Protein AF-A0A820QG75-F1 (afdb_monomer_lite)

pLDDT: mean 92.4, std 7.88, range [63.03, 98.38]

Radius of gyration: 15.52 Å; chains: 1; bounding box: 39×32×39 Å

Secondary structure (DSSP, 8-state):
-EEE--S-HHHHHHHHTSTTPPPHHHIIIIIIHHHHTGGGG-SS--EEEE-SEEETHHHHHHHTSSEEEEE-SS--EEE--TGGGTPPPPHHHHH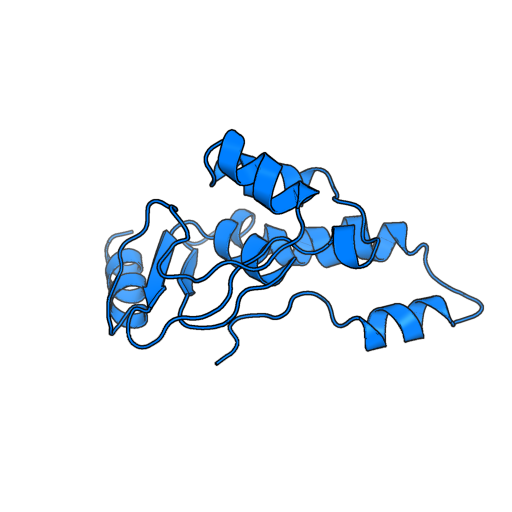HHHHHS-HHHHHHHHHH--EEETTT-----EEES-HHHHHHHHHTT-

InterPro domains:
  IPR001753 Enoyl-CoA hydratase/isomerase-like domain [PF00378] (2-120)
  IPR029045 ClpP/crotonase-like domain superfamily [SSF52096] (2-118)

Sequence (142 aa):
SIFSAGADLSDMYARCAKRDRPPIEKFVFDTLTRGVASPLLCTKPVACSLDGHAIAGGLILALACDYISMGTRKPFLVGITEVAVGVPFPVVPLEIIRHQLDPQLAQRLIFDANNISSTDFPIRCERSETPDDLARKWLKMM

Structure (mmCIF, N/CA/C/O backbone):
data_AF-A0A820QG75-F1
#
_entry.id   AF-A0A820QG75-F1
#
loop_
_atom_site.group_PDB
_atom_site.id
_atom_site.type_symbol
_atom_site.label_atom_id
_atom_site.label_alt_id
_atom_site.label_comp_id
_atom_site.label_asym_id
_atom_site.label_entity_id
_atom_site.label_seq_id
_atom_site.pdbx_PDB_ins_code
_atom_site.Cartn_x
_atom_site.Cartn_y
_atom_site.Cartn_z
_atom_site.occupancy
_atom_site.B_iso_or_equiv
_atom_site.auth_seq_id
_atom_site.auth_comp_id
_atom_site.auth_asym_id
_atom_site.auth_atom_id
_atom_site.pdbx_PDB_model_num
ATOM 1 N N . SER A 1 1 ? 8.271 9.108 8.350 1.00 88.31 1 SER A N 1
ATOM 2 C CA . SER A 1 1 ? 8.583 7.667 8.465 1.00 88.31 1 SER A CA 1
ATOM 3 C C . SER A 1 1 ? 8.178 7.029 7.159 1.00 88.31 1 SER A C 1
ATOM 5 O O . SER A 1 1 ? 7.234 7.507 6.543 1.00 88.31 1 SER A O 1
ATOM 7 N N . ILE A 1 2 ? 8.901 6.011 6.707 1.00 96.44 2 ILE A N 1
ATOM 8 C CA . ILE A 1 2 ? 8.628 5.309 5.449 1.00 96.44 2 ILE A CA 1
ATOM 9 C C . ILE A 1 2 ? 8.236 3.880 5.818 1.00 96.44 2 ILE A C 1
ATOM 11 O O . ILE A 1 2 ? 8.964 3.247 6.576 1.00 96.44 2 ILE A O 1
ATOM 15 N N . PHE A 1 3 ? 7.090 3.413 5.323 1.00 97.38 3 PHE A N 1
ATOM 16 C CA . PHE A 1 3 ? 6.708 2.002 5.388 1.00 97.38 3 PHE A CA 1
ATOM 17 C C . PHE A 1 3 ? 7.467 1.230 4.305 1.00 97.38 3 PHE A C 1
ATOM 19 O O . PHE A 1 3 ? 8.231 0.318 4.602 1.00 97.38 3 PHE A O 1
ATOM 26 N N . SER A 1 4 ? 7.316 1.656 3.048 1.00 97.44 4 SER A N 1
ATOM 27 C CA . SER A 1 4 ? 8.084 1.145 1.915 1.00 97.44 4 SER A CA 1
ATOM 28 C C . SER A 1 4 ? 8.031 2.128 0.746 1.00 97.44 4 SER A C 1
ATOM 30 O O . SER A 1 4 ? 6.958 2.587 0.358 1.00 97.44 4 SER A O 1
ATOM 32 N N . ALA A 1 5 ? 9.191 2.440 0.165 1.00 95.00 5 ALA A N 1
ATOM 33 C CA . ALA A 1 5 ? 9.297 3.277 -1.033 1.00 95.00 5 ALA A CA 1
ATOM 34 C C . ALA 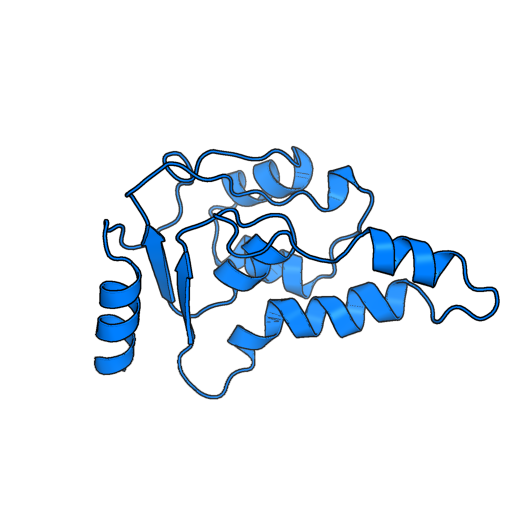A 1 5 ? 9.176 2.476 -2.347 1.00 95.00 5 ALA A C 1
ATOM 36 O O . ALA A 1 5 ? 9.329 3.044 -3.424 1.00 95.00 5 ALA A O 1
ATOM 37 N N . GLY A 1 6 ? 8.922 1.165 -2.261 1.00 93.06 6 GLY A N 1
ATOM 38 C CA . GLY A 1 6 ? 8.902 0.268 -3.413 1.00 93.06 6 GLY A CA 1
ATOM 39 C C . GLY A 1 6 ? 10.288 -0.274 -3.766 1.00 93.06 6 GLY A C 1
ATOM 40 O O . GLY A 1 6 ? 11.141 -0.454 -2.896 1.00 93.06 6 GLY A O 1
ATOM 41 N N . ALA A 1 7 ? 10.488 -0.603 -5.043 1.00 90.38 7 ALA A N 1
ATOM 42 C CA . ALA A 1 7 ? 11.751 -1.152 -5.528 1.00 90.38 7 ALA A CA 1
ATOM 43 C C . ALA A 1 7 ? 12.879 -0.106 -5.480 1.00 90.38 7 ALA A C 1
ATOM 45 O O . ALA A 1 7 ? 12.663 1.072 -5.760 1.00 90.38 7 ALA A O 1
ATOM 46 N N . ASP A 1 8 ? 14.099 -0.552 -5.177 1.00 90.62 8 ASP A N 1
ATOM 47 C CA . ASP A 1 8 ? 15.288 0.295 -5.253 1.00 90.62 8 ASP A CA 1
ATOM 48 C C . ASP A 1 8 ? 15.624 0.585 -6.722 1.00 90.62 8 ASP A C 1
ATOM 50 O O . ASP A 1 8 ? 16.173 -0.254 -7.439 1.00 90.62 8 ASP A O 1
ATOM 54 N N . LEU A 1 9 ? 15.286 1.794 -7.173 1.00 87.69 9 LEU A N 1
ATOM 55 C CA . LEU A 1 9 ? 15.539 2.219 -8.545 1.00 87.69 9 LEU A CA 1
ATOM 56 C C . LEU A 1 9 ? 17.035 2.264 -8.871 1.00 87.69 9 LEU A C 1
ATOM 58 O O . LEU A 1 9 ? 17.402 1.955 -10.001 1.00 87.69 9 LEU A O 1
ATOM 62 N N . SER A 1 10 ? 17.907 2.596 -7.914 1.00 88.06 10 SER A N 1
ATOM 63 C CA . SER A 1 10 ? 19.358 2.623 -8.146 1.00 88.06 10 SER A CA 1
ATOM 64 C C . SER A 1 10 ? 19.884 1.219 -8.427 1.00 88.06 10 SER A C 1
ATOM 66 O O . SER A 1 10 ? 20.642 1.022 -9.380 1.00 88.06 10 SER A O 1
ATOM 68 N N . ASP A 1 11 ? 19.429 0.229 -7.655 1.00 85.62 11 ASP A N 1
ATOM 69 C CA . ASP A 1 11 ? 19.727 -1.184 -7.909 1.00 85.62 11 ASP A CA 1
ATOM 70 C C . ASP A 1 11 ? 19.137 -1.643 -9.253 1.00 85.62 11 ASP A C 1
ATOM 72 O O . ASP A 1 11 ? 19.818 -2.307 -10.039 1.00 85.62 11 ASP A O 1
ATOM 76 N N . MET A 1 12 ? 17.910 -1.231 -9.589 1.00 82.44 12 MET A N 1
ATOM 77 C CA . MET A 1 12 ? 17.303 -1.533 -10.893 1.00 82.44 12 MET A CA 1
ATOM 78 C C . MET A 1 12 ? 18.116 -0.962 -12.062 1.00 82.44 12 MET A C 1
ATOM 80 O O . MET A 1 12 ? 18.409 -1.691 -13.015 1.00 82.44 12 MET A O 1
ATOM 84 N N . TYR A 1 13 ? 18.531 0.305 -11.990 1.00 82.44 13 TYR A N 1
ATOM 85 C CA . TYR A 1 13 ? 19.390 0.931 -12.996 1.00 82.44 13 TYR A CA 1
ATOM 86 C C . TYR A 1 13 ? 20.744 0.221 -13.094 1.00 82.44 13 TYR A C 1
ATOM 88 O O . TYR A 1 13 ? 21.184 -0.115 -14.197 1.00 82.44 13 TYR A O 1
ATOM 96 N N . ALA A 1 14 ? 21.377 -0.085 -11.959 1.00 84.62 14 ALA A N 1
ATOM 97 C CA . ALA A 1 14 ? 22.652 -0.796 -11.921 1.00 84.62 14 ALA A CA 1
ATOM 98 C C . ALA A 1 14 ? 22.555 -2.200 -12.542 1.00 84.62 14 ALA A C 1
ATOM 100 O O . ALA A 1 14 ? 23.478 -2.637 -13.232 1.00 84.62 14 ALA A O 1
ATOM 101 N N . ARG A 1 15 ? 21.434 -2.908 -12.350 1.00 78.38 15 ARG A N 1
ATOM 102 C CA . ARG A 1 15 ? 21.157 -4.196 -13.011 1.00 78.38 15 ARG A CA 1
ATOM 103 C C . ARG A 1 15 ? 20.972 -4.040 -14.517 1.00 78.38 15 ARG A C 1
ATOM 105 O O . ARG A 1 15 ? 21.490 -4.866 -15.265 1.00 78.38 15 ARG A O 1
ATOM 112 N N . CYS A 1 16 ? 20.282 -2.989 -14.960 1.00 74.19 16 CYS A N 1
ATOM 113 C CA . CYS A 1 16 ? 20.070 -2.709 -16.383 1.00 74.19 16 CYS A CA 1
ATOM 114 C C . CYS A 1 16 ? 21.357 -2.353 -17.128 1.00 74.19 16 CYS A C 1
ATOM 116 O O . CYS A 1 16 ? 21.470 -2.658 -18.313 1.00 74.19 16 CYS A O 1
ATOM 118 N N . ALA A 1 17 ? 22.318 -1.729 -16.444 1.00 80.69 17 ALA A N 1
ATOM 119 C CA . ALA A 1 17 ? 23.595 -1.323 -17.023 1.00 80.69 17 ALA A CA 1
ATOM 120 C C . ALA A 1 17 ? 24.573 -2.493 -17.266 1.00 80.69 17 ALA A C 1
ATOM 122 O O . ALA A 1 17 ? 25.597 -2.310 -17.926 1.00 80.69 17 ALA A O 1
ATOM 123 N N . LYS A 1 18 ? 24.297 -3.700 -16.747 1.00 81.06 18 LYS A N 1
ATOM 124 C CA . LYS A 1 18 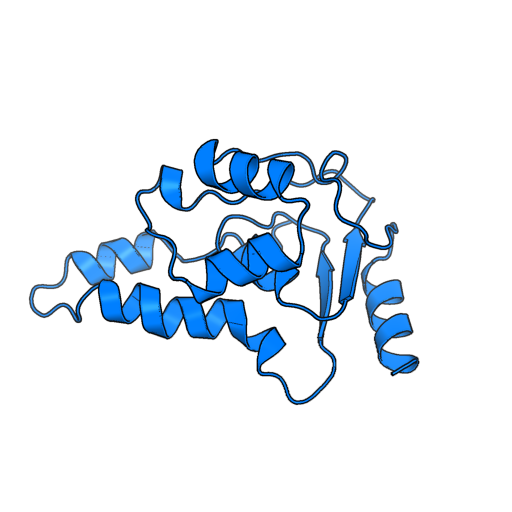? 25.167 -4.872 -16.937 1.00 81.06 18 LYS A CA 1
ATOM 125 C C . LYS A 1 18 ? 24.992 -5.474 -18.335 1.00 81.06 18 LYS A C 1
ATOM 127 O O . LYS A 1 18 ? 23.878 -5.640 -18.822 1.00 81.06 18 LYS A O 1
ATOM 132 N N . ARG A 1 19 ? 26.115 -5.863 -18.951 1.00 69.81 19 ARG A N 1
ATOM 133 C CA . ARG A 1 19 ? 26.177 -6.415 -20.319 1.00 69.81 19 ARG A CA 1
ATOM 134 C C . ARG A 1 19 ? 25.434 -7.749 -20.476 1.00 69.81 19 ARG A C 1
ATOM 136 O O . ARG A 1 19 ? 24.905 -8.008 -21.547 1.00 69.81 19 ARG A O 1
ATOM 143 N N . ASP A 1 20 ? 25.369 -8.546 -19.409 1.00 71.44 20 ASP A N 1
ATOM 144 C CA . ASP A 1 20 ? 24.771 -9.890 -19.384 1.00 71.44 20 ASP A CA 1
ATOM 145 C C . ASP A 1 20 ? 23.478 -9.901 -18.548 1.00 71.44 20 ASP A C 1
ATOM 147 O O . ASP A 1 20 ? 23.323 -10.617 -17.554 1.00 71.44 20 ASP A O 1
ATOM 151 N N . ARG A 1 21 ? 22.575 -8.965 -18.866 1.00 65.38 21 ARG A N 1
ATOM 152 C CA . ARG A 1 21 ? 21.380 -8.719 -18.054 1.00 65.38 21 ARG A CA 1
ATOM 153 C C . ARG A 1 21 ? 20.385 -9.884 -18.170 1.00 65.38 21 ARG A C 1
ATOM 155 O O . ARG A 1 21 ? 20.017 -10.246 -19.290 1.00 65.38 21 ARG A O 1
ATOM 162 N N . PRO A 1 22 ? 19.848 -10.421 -17.055 1.00 63.03 22 PRO A N 1
ATOM 163 C CA . PRO A 1 22 ? 18.576 -11.123 -17.143 1.00 63.03 22 PRO A CA 1
ATOM 164 C C . PRO A 1 22 ? 17.529 -10.140 -17.696 1.00 63.03 22 PRO A C 1
ATOM 166 O O . PRO A 1 22 ? 17.631 -8.937 -17.422 1.00 63.03 22 PRO A O 1
ATOM 169 N N . PRO A 1 23 ? 16.533 -10.601 -18.471 1.00 69.56 23 PRO A N 1
ATOM 170 C CA . PRO A 1 23 ? 15.485 -9.722 -18.973 1.00 69.56 23 PRO A CA 1
ATOM 171 C C . PRO A 1 23 ? 14.881 -8.935 -17.808 1.00 69.56 23 PRO A C 1
ATOM 173 O O . PRO A 1 23 ? 14.502 -9.537 -16.801 1.00 69.56 23 PRO A O 1
ATOM 176 N N . ILE A 1 24 ? 14.799 -7.604 -17.920 1.00 69.56 24 ILE A N 1
ATOM 177 C CA . ILE A 1 24 ? 14.138 -6.772 -16.898 1.00 69.56 24 ILE A CA 1
ATOM 178 C C . ILE A 1 24 ? 12.708 -7.255 -16.647 1.00 69.56 24 ILE A C 1
ATOM 180 O O . ILE A 1 24 ? 12.224 -7.213 -15.522 1.00 69.56 24 ILE A O 1
ATOM 184 N N . GLU A 1 25 ? 12.097 -7.833 -17.679 1.00 69.88 25 GLU A N 1
ATOM 185 C CA . GLU A 1 25 ? 10.839 -8.556 -17.608 1.00 69.88 25 GLU A CA 1
ATOM 186 C C . GLU A 1 25 ? 10.861 -9.648 -16.533 1.00 69.88 25 GLU A C 1
ATOM 188 O O . GLU A 1 25 ? 9.989 -9.679 -15.679 1.00 69.88 25 GLU A O 1
ATOM 193 N N . LYS A 1 26 ? 11.894 -10.495 -16.468 1.00 75.44 26 LYS A N 1
ATOM 194 C CA . LYS A 1 26 ? 11.989 -11.510 -15.412 1.00 75.44 26 LYS A CA 1
ATOM 195 C C . LYS A 1 26 ? 12.052 -10.861 -14.029 1.00 75.44 26 LYS A C 1
ATOM 197 O O . LYS A 1 26 ? 11.375 -11.300 -13.115 1.00 75.44 26 LYS A O 1
ATOM 202 N N . PHE A 1 27 ? 12.824 -9.794 -13.855 1.00 76.50 27 PHE A N 1
ATOM 203 C CA . PHE A 1 27 ? 12.909 -9.136 -12.549 1.00 76.50 27 PHE A CA 1
ATOM 204 C C . PHE A 1 27 ? 11.579 -8.487 -12.124 1.00 76.50 27 PHE A C 1
ATOM 206 O O . PHE A 1 27 ? 11.132 -8.679 -10.994 1.00 76.50 27 PHE A O 1
ATOM 213 N N . VAL A 1 28 ? 10.931 -7.751 -13.027 1.00 74.00 28 VAL A N 1
ATOM 214 C CA . VAL A 1 28 ? 9.680 -7.030 -12.749 1.00 74.00 28 VAL A CA 1
ATOM 215 C C . VAL A 1 28 ? 8.495 -7.995 -12.620 1.00 74.00 28 VAL A C 1
ATOM 217 O O . VAL A 1 28 ? 7.744 -7.944 -11.644 1.00 74.00 28 VAL A O 1
ATOM 220 N N . PHE A 1 29 ? 8.336 -8.912 -13.571 1.00 78.31 29 PHE A N 1
ATOM 221 C CA . PHE A 1 29 ? 7.177 -9.804 -13.636 1.00 78.31 29 PHE A CA 1
ATOM 222 C C . PHE A 1 29 ? 7.296 -11.036 -12.730 1.00 78.31 29 PHE A C 1
ATOM 224 O O . PHE A 1 29 ? 6.263 -11.579 -12.358 1.00 78.31 29 PHE A O 1
ATOM 231 N N . ASP A 1 30 ? 8.500 -11.460 -12.329 1.00 83.12 30 ASP A N 1
ATOM 232 C CA . ASP A 1 30 ? 8.676 -12.567 -11.374 1.00 83.12 30 ASP A CA 1
ATOM 233 C C . ASP A 1 30 ? 9.047 -12.040 -9.983 1.00 83.12 30 ASP A C 1
ATOM 235 O O . ASP A 1 30 ? 8.240 -12.099 -9.056 1.00 83.12 30 ASP A O 1
ATOM 239 N N . THR A 1 31 ? 10.238 -11.457 -9.819 1.00 84.94 31 THR A N 1
ATOM 240 C CA . THR A 1 31 ? 10.755 -11.102 -8.486 1.00 84.94 31 THR A CA 1
ATOM 241 C C . THR A 1 31 ? 9.901 -10.055 -7.777 1.00 84.94 31 THR A C 1
ATOM 243 O O . THR A 1 31 ? 9.481 -10.288 -6.642 1.00 84.94 31 THR A O 1
ATOM 246 N N . LEU A 1 32 ? 9.635 -8.911 -8.419 1.00 86.94 32 LEU A N 1
ATOM 247 C CA . LEU A 1 32 ? 8.854 -7.841 -7.790 1.00 86.94 32 LEU A CA 1
ATOM 248 C C . LEU A 1 32 ? 7.406 -8.273 -7.570 1.00 86.94 32 LEU A C 1
ATOM 250 O O . LEU A 1 32 ? 6.874 -8.066 -6.483 1.00 86.94 32 LEU A O 1
ATOM 254 N N . THR A 1 33 ? 6.807 -8.941 -8.559 1.00 90.94 33 THR A N 1
ATOM 255 C CA . THR A 1 33 ? 5.445 -9.482 -8.455 1.00 90.94 33 THR A CA 1
ATOM 256 C C . THR A 1 33 ? 5.310 -10.448 -7.283 1.00 90.94 33 THR A C 1
ATOM 258 O O . THR A 1 33 ? 4.426 -10.272 -6.448 1.00 90.94 33 THR A O 1
ATOM 261 N N . ARG A 1 34 ? 6.213 -11.428 -7.159 1.00 91.31 34 ARG A N 1
ATOM 262 C CA . ARG A 1 34 ? 6.226 -12.354 -6.019 1.00 91.31 34 ARG A CA 1
ATOM 263 C C . ARG A 1 34 ? 6.438 -11.639 -4.689 1.00 91.31 34 ARG A C 1
ATOM 265 O O . ARG A 1 34 ? 5.865 -12.055 -3.691 1.00 91.31 34 ARG A O 1
ATOM 272 N N . GLY A 1 35 ? 7.265 -10.594 -4.667 1.00 92.88 35 GLY A N 1
ATOM 273 C CA . GLY A 1 35 ? 7.512 -9.793 -3.472 1.00 92.88 35 GLY A CA 1
ATOM 274 C C . GLY A 1 35 ? 6.242 -9.101 -2.984 1.00 92.88 35 GLY A C 1
ATOM 275 O O . GLY A 1 35 ? 5.816 -9.330 -1.853 1.00 92.88 35 GLY A O 1
ATOM 276 N N . VAL A 1 36 ? 5.605 -8.307 -3.848 1.00 94.69 36 VAL A N 1
ATOM 277 C CA . VAL A 1 36 ? 4.409 -7.535 -3.469 1.00 94.69 36 VAL A CA 1
ATOM 278 C C . VAL A 1 36 ? 3.185 -8.417 -3.235 1.00 94.69 36 VAL A C 1
ATOM 280 O O . VAL A 1 36 ? 2.368 -8.089 -2.387 1.00 94.69 36 VAL A O 1
ATOM 283 N N . ALA A 1 37 ? 3.076 -9.555 -3.927 1.00 95.62 37 ALA A N 1
ATOM 284 C CA . ALA A 1 37 ? 1.986 -10.511 -3.737 1.00 95.62 37 ALA A CA 1
ATOM 285 C C . ALA A 1 37 ? 2.243 -11.520 -2.605 1.00 95.62 37 ALA A C 1
ATOM 287 O O . ALA A 1 37 ? 1.386 -12.355 -2.330 1.00 95.62 37 ALA A O 1
ATOM 288 N N . SER A 1 38 ? 3.410 -11.482 -1.951 1.00 96.31 38 SER A N 1
ATOM 289 C CA . SER A 1 38 ? 3.758 -12.466 -0.920 1.00 96.31 38 SER A CA 1
ATOM 290 C C . SER A 1 38 ? 2.763 -12.554 0.245 1.00 96.31 38 SER A C 1
ATOM 292 O O . SER A 1 38 ? 2.545 -13.681 0.695 1.00 96.31 38 SER A O 1
ATOM 294 N N . PRO A 1 39 ? 2.095 -11.468 0.699 1.00 97.19 39 PRO A N 1
ATOM 295 C CA . PRO A 1 39 ? 1.060 -11.591 1.721 1.00 97.19 39 PRO A CA 1
ATOM 296 C C . PRO A 1 39 ? -0.114 -12.480 1.286 1.00 97.19 39 PRO A C 1
ATOM 298 O O . PRO A 1 39 ? -0.522 -13.340 2.057 1.00 97.19 39 PRO A O 1
ATOM 301 N N . LEU A 1 40 ? -0.561 -12.380 0.026 1.00 94.25 40 LEU A N 1
ATOM 302 C CA . LEU A 1 40 ? -1.638 -13.217 -0.530 1.00 94.25 40 LEU A CA 1
ATOM 303 C C . LEU A 1 40 ? -1.278 -14.706 -0.606 1.00 94.25 40 LEU A C 1
ATOM 305 O O . LEU A 1 40 ? -2.155 -15.561 -0.693 1.00 94.25 40 LEU A O 1
ATOM 309 N N . LEU A 1 41 ? 0.018 -15.020 -0.636 1.00 93.88 41 LEU A N 1
ATOM 310 C CA . LEU A 1 41 ? 0.527 -16.390 -0.699 1.00 93.88 41 LEU A CA 1
ATOM 311 C C . LEU A 1 41 ? 0.863 -16.950 0.691 1.00 93.88 41 LEU A C 1
ATOM 313 O O . LEU A 1 41 ? 1.286 -18.103 0.808 1.00 93.88 41 LEU A O 1
ATOM 317 N N . CYS A 1 42 ? 0.723 -16.144 1.744 1.00 96.56 42 CYS A N 1
ATOM 318 C CA . CYS A 1 42 ? 1.007 -16.560 3.105 1.00 96.56 42 CYS A CA 1
ATOM 319 C C . CYS A 1 42 ? -0.072 -17.529 3.602 1.00 96.56 42 CYS A C 1
ATOM 321 O O . CYS A 1 42 ? -1.265 -17.268 3.502 1.00 96.56 42 CYS A O 1
ATOM 323 N N . THR A 1 43 ? 0.333 -18.640 4.219 1.00 96.94 43 THR A N 1
ATOM 324 C CA . THR A 1 43 ? -0.609 -19.611 4.806 1.00 96.94 43 THR A CA 1
ATOM 325 C C . THR A 1 43 ? -1.165 -19.167 6.164 1.00 96.94 43 THR A C 1
ATOM 327 O O . THR A 1 43 ? -1.800 -19.959 6.859 1.00 96.94 43 THR A O 1
ATOM 330 N N . LYS A 1 44 ? -0.842 -17.951 6.608 1.00 97.06 44 LYS A N 1
ATOM 331 C CA . LYS A 1 44 ? -1.258 -17.366 7.885 1.00 97.06 44 LYS A CA 1
ATOM 332 C C . LYS A 1 44 ? -1.784 -15.954 7.635 1.00 97.06 44 LYS A C 1
ATOM 334 O O . LYS A 1 44 ? -1.231 -15.298 6.755 1.00 97.06 44 LYS A O 1
ATOM 339 N N . PRO A 1 45 ? -2.739 -15.466 8.447 1.00 97.81 45 PRO A N 1
ATOM 340 C CA . PRO A 1 45 ? -3.231 -14.098 8.338 1.00 97.81 45 PRO A CA 1
ATOM 341 C C . PRO A 1 45 ? -2.096 -13.067 8.400 1.00 97.81 45 PRO A C 1
ATOM 343 O O . PRO A 1 45 ? -1.223 -13.143 9.274 1.00 97.81 45 PRO A O 1
ATOM 346 N N . VAL A 1 46 ? -2.123 -12.093 7.495 1.00 98.31 46 VAL A N 1
ATOM 347 C CA . VAL A 1 46 ? -1.148 -11.006 7.392 1.00 98.31 46 VAL A CA 1
ATOM 348 C C . VAL A 1 46 ? -1.839 -9.670 7.644 1.00 98.31 46 VAL A C 1
ATOM 350 O O . VAL A 1 46 ? -2.654 -9.206 6.853 1.00 98.31 46 VAL A O 1
ATOM 353 N N . ALA A 1 47 ? -1.465 -9.014 8.741 1.00 98.25 47 ALA A N 1
ATOM 354 C CA . ALA A 1 47 ? -1.931 -7.671 9.069 1.00 98.25 47 ALA A CA 1
ATOM 355 C C . ALA A 1 47 ? -0.857 -6.622 8.747 1.00 98.25 47 ALA A C 1
ATOM 357 O O . ALA A 1 47 ? 0.290 -6.733 9.185 1.00 98.25 47 ALA A O 1
ATOM 358 N N . CYS A 1 48 ? -1.241 -5.578 8.018 1.00 98.12 48 CYS A N 1
ATOM 359 C CA . CYS A 1 48 ? -0.440 -4.392 7.753 1.00 98.12 48 CYS A CA 1
ATOM 360 C C . CYS A 1 48 ? -0.766 -3.296 8.773 1.00 98.12 48 CYS A C 1
ATOM 362 O O . CYS A 1 48 ? -1.916 -2.884 8.899 1.00 98.12 48 CYS A O 1
ATOM 364 N N . SER A 1 49 ? 0.261 -2.786 9.451 1.00 98.25 49 SER A N 1
ATOM 365 C CA . SER A 1 49 ? 0.195 -1.519 10.178 1.00 98.25 49 SER A CA 1
ATOM 366 C C . SER A 1 49 ? 0.853 -0.437 9.323 1.00 98.25 49 SER A C 1
ATOM 368 O O . SER A 1 49 ? 2.075 -0.410 9.149 1.00 98.25 49 SER A O 1
ATOM 370 N N . LEU A 1 50 ? 0.032 0.423 8.728 1.00 98.06 50 LEU A N 1
ATOM 371 C CA . LEU A 1 50 ? 0.446 1.432 7.762 1.00 98.06 50 LEU A CA 1
ATOM 372 C C . LEU A 1 50 ? 0.612 2.797 8.450 1.00 98.06 50 LEU A C 1
ATOM 374 O O . LEU A 1 50 ? -0.340 3.567 8.556 1.00 98.06 50 LEU A O 1
ATOM 378 N N . ASP A 1 51 ? 1.828 3.099 8.918 1.00 97.31 51 ASP A N 1
ATOM 379 C CA . ASP A 1 51 ? 2.175 4.336 9.658 1.00 97.31 51 ASP A CA 1
ATOM 380 C C . ASP A 1 51 ? 3.354 5.121 9.030 1.00 97.31 51 ASP A C 1
ATOM 382 O O . ASP A 1 51 ? 4.177 5.782 9.680 1.00 97.31 51 ASP A O 1
ATOM 386 N N . GLY A 1 52 ? 3.494 5.030 7.711 1.00 98.06 52 GLY A N 1
ATOM 387 C CA . GLY A 1 52 ? 4.558 5.709 6.984 1.00 98.06 52 GLY A CA 1
ATOM 388 C C . GLY A 1 52 ? 4.344 5.685 5.483 1.00 98.06 52 GLY A C 1
ATOM 389 O O . GLY A 1 52 ? 3.465 4.989 4.985 1.00 98.06 52 GLY A O 1
ATOM 390 N N . HIS A 1 53 ? 5.176 6.442 4.764 1.00 98.38 53 HIS A N 1
ATOM 391 C CA . HIS A 1 53 ? 5.078 6.555 3.310 1.00 98.38 53 HIS A CA 1
ATOM 392 C C . HIS A 1 53 ? 5.067 5.173 2.645 1.00 98.38 53 HIS A C 1
ATOM 394 O O . HIS A 1 53 ? 5.967 4.369 2.904 1.00 98.38 53 HIS A O 1
ATOM 400 N N . ALA A 1 54 ? 4.068 4.920 1.802 1.00 98.25 54 ALA A N 1
ATOM 401 C CA . ALA A 1 54 ? 3.905 3.676 1.059 1.00 98.25 54 ALA A CA 1
ATOM 402 C C . ALA A 1 54 ? 3.720 4.008 -0.420 1.00 98.25 54 ALA A C 1
ATOM 404 O O . ALA A 1 54 ? 2.669 4.493 -0.829 1.00 98.25 54 ALA A O 1
ATOM 405 N N . ILE A 1 55 ? 4.778 3.816 -1.201 1.00 97.38 55 ILE A N 1
ATOM 406 C CA . ILE A 1 55 ? 4.896 4.348 -2.562 1.00 97.38 55 ILE A CA 1
ATOM 407 C C . ILE A 1 55 ? 5.153 3.200 -3.534 1.00 97.38 55 ILE A C 1
ATOM 409 O O . ILE A 1 55 ? 5.919 2.286 -3.215 1.00 97.38 55 ILE A O 1
ATOM 413 N N . ALA A 1 56 ? 4.522 3.258 -4.708 1.00 95.88 56 ALA A N 1
ATOM 414 C CA . ALA A 1 56 ? 4.616 2.244 -5.754 1.00 95.88 56 ALA A CA 1
ATOM 415 C C . ALA A 1 56 ? 4.340 0.840 -5.176 1.00 95.88 56 ALA A C 1
ATOM 417 O O . ALA A 1 56 ? 3.374 0.641 -4.431 1.00 95.88 56 ALA A O 1
ATOM 418 N N . GLY A 1 57 ? 5.249 -0.111 -5.410 1.00 95.50 57 GLY A N 1
ATOM 419 C CA . GLY A 1 57 ? 5.165 -1.467 -4.878 1.00 95.50 57 GLY A CA 1
ATOM 420 C C . GLY A 1 57 ? 5.039 -1.538 -3.352 1.00 95.50 57 GLY A C 1
ATOM 421 O O . GLY A 1 57 ? 4.544 -2.536 -2.839 1.00 95.50 57 GLY A O 1
ATOM 422 N N . GLY A 1 58 ? 5.425 -0.490 -2.616 1.00 97.12 58 GLY A N 1
ATOM 423 C CA . GLY A 1 58 ? 5.200 -0.386 -1.177 1.00 97.12 58 GLY A CA 1
ATOM 424 C C . GLY A 1 58 ? 3.723 -0.256 -0.798 1.00 97.12 58 GLY A C 1
ATOM 425 O O . GLY A 1 58 ? 3.288 -0.897 0.157 1.00 97.12 58 GLY A O 1
ATOM 426 N N . LEU A 1 59 ? 2.938 0.515 -1.559 1.00 97.69 59 LEU A N 1
ATOM 427 C CA . LEU A 1 59 ? 1.485 0.567 -1.375 1.00 97.69 59 LEU A CA 1
ATOM 428 C C . LEU A 1 59 ? 0.839 -0.745 -1.821 1.00 97.69 59 LEU A C 1
ATOM 430 O O . LEU A 1 59 ? -0.005 -1.272 -1.108 1.00 97.69 59 LEU A O 1
ATOM 434 N N . ILE A 1 60 ? 1.276 -1.312 -2.947 1.00 97.44 60 ILE A N 1
ATOM 435 C CA . ILE A 1 60 ? 0.754 -2.596 -3.447 1.00 97.44 60 ILE A CA 1
ATOM 436 C C . ILE A 1 60 ? 0.990 -3.716 -2.429 1.00 97.44 60 ILE A C 1
ATOM 438 O O . ILE A 1 60 ? 0.088 -4.506 -2.171 1.00 97.44 60 ILE A O 1
ATOM 442 N N . LEU A 1 61 ? 2.166 -3.747 -1.797 1.00 97.69 61 LEU A N 1
ATOM 443 C CA . LEU A 1 61 ? 2.473 -4.687 -0.722 1.00 97.69 61 LEU A CA 1
ATOM 444 C C . LEU A 1 61 ? 1.525 -4.521 0.475 1.00 97.69 61 LEU A C 1
ATOM 446 O O . LEU A 1 61 ? 1.083 -5.519 1.033 1.00 97.69 61 LEU A O 1
ATOM 450 N N . ALA A 1 62 ? 1.198 -3.285 0.866 1.00 97.94 62 ALA A N 1
ATOM 451 C CA . ALA A 1 62 ? 0.234 -3.038 1.938 1.00 97.94 62 ALA A CA 1
ATOM 452 C C . ALA A 1 62 ? -1.181 -3.503 1.552 1.00 97.94 62 ALA A C 1
ATOM 454 O O . ALA A 1 62 ? -1.859 -4.128 2.362 1.00 97.94 62 ALA A O 1
ATOM 455 N N . LEU A 1 63 ? -1.602 -3.241 0.309 1.00 97.56 63 LEU A N 1
ATOM 456 C CA . LEU A 1 63 ? -2.893 -3.681 -0.232 1.00 97.56 63 LEU A CA 1
ATOM 457 C C . LEU A 1 63 ? -3.005 -5.209 -0.314 1.00 97.56 63 LEU A C 1
ATOM 459 O O . LEU A 1 63 ? -4.097 -5.746 -0.174 1.00 97.56 63 LEU A O 1
ATOM 463 N N . ALA A 1 64 ? -1.893 -5.917 -0.504 1.00 97.69 64 ALA A N 1
ATOM 464 C CA . ALA A 1 64 ? -1.878 -7.374 -0.552 1.00 97.69 64 ALA A CA 1
ATOM 465 C C . ALA A 1 64 ? -2.172 -8.048 0.804 1.00 97.69 64 ALA A C 1
ATOM 467 O O . ALA A 1 64 ? -2.441 -9.246 0.822 1.00 97.69 64 ALA A O 1
ATOM 468 N N . CYS A 1 65 ? -2.094 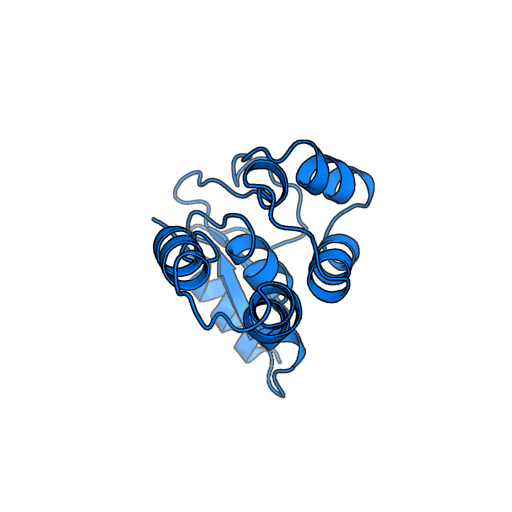-7.323 1.925 1.00 97.75 65 CYS A N 1
ATOM 469 C CA . CYS A 1 65 ? -2.379 -7.867 3.254 1.00 97.75 65 CYS A CA 1
ATOM 470 C C . CYS A 1 65 ? -3.885 -8.081 3.489 1.00 97.75 65 CYS A C 1
ATOM 472 O O . CYS A 1 65 ? -4.718 -7.331 2.983 1.00 97.75 65 CYS A O 1
ATOM 474 N N . ASP A 1 66 ? -4.223 -9.057 4.336 1.00 96.75 66 ASP A N 1
ATOM 475 C CA . ASP A 1 66 ? -5.609 -9.407 4.683 1.00 96.75 66 ASP A CA 1
ATOM 476 C C . ASP A 1 66 ? -6.310 -8.314 5.503 1.00 96.75 66 ASP A C 1
ATOM 478 O O . ASP A 1 66 ? -7.529 -8.148 5.451 1.00 96.75 66 ASP A O 1
ATOM 482 N N . TYR A 1 67 ? -5.530 -7.567 6.282 1.00 97.56 67 TYR A N 1
ATOM 483 C CA . TYR A 1 67 ? -6.003 -6.463 7.104 1.00 97.56 67 TYR A CA 1
ATOM 484 C C . TYR A 1 67 ? -5.032 -5.296 7.045 1.00 97.56 67 TYR A C 1
ATOM 486 O O . TYR A 1 67 ? -3.817 -5.486 7.036 1.00 97.56 67 TYR A O 1
ATOM 494 N N . ILE A 1 68 ? -5.574 -4.081 7.061 1.00 98.12 68 ILE A N 1
ATOM 495 C CA . ILE A 1 68 ? -4.802 -2.843 7.106 1.00 98.12 68 ILE A CA 1
ATOM 496 C C . ILE A 1 68 ? -5.354 -1.994 8.250 1.00 98.12 68 ILE A C 1
ATOM 498 O O . ILE A 1 68 ? -6.542 -1.673 8.269 1.00 98.12 68 ILE A O 1
ATOM 502 N N . SER A 1 69 ? -4.489 -1.594 9.176 1.00 98.31 69 SER A N 1
ATOM 503 C CA . SER A 1 69 ? -4.731 -0.479 10.090 1.00 98.31 69 SER A CA 1
ATOM 504 C C . SER A 1 69 ? -3.869 0.704 9.671 1.00 98.31 69 SER A C 1
ATOM 506 O O . SER A 1 69 ? -2.714 0.542 9.279 1.00 98.31 69 SER A O 1
ATOM 508 N N . MET A 1 70 ? -4.418 1.913 9.744 1.00 98.25 70 MET A N 1
ATOM 509 C CA . MET A 1 70 ? -3.728 3.123 9.303 1.00 98.25 70 MET A CA 1
ATOM 510 C C . MET A 1 70 ? -3.418 4.057 10.469 1.00 98.25 70 MET A C 1
ATOM 512 O O . MET A 1 70 ? -4.277 4.354 11.302 1.00 98.25 70 MET A O 1
ATOM 516 N N . GLY A 1 71 ? -2.183 4.544 10.502 1.00 97.94 71 GLY A N 1
ATOM 517 C CA . GLY A 1 71 ? -1.716 5.517 11.476 1.00 97.94 71 GLY A CA 1
ATOM 518 C C . GLY A 1 71 ? -2.295 6.912 11.256 1.00 97.94 71 GLY A C 1
ATOM 519 O O . GLY A 1 71 ? -2.353 7.397 10.126 1.00 97.94 71 GLY A O 1
ATOM 520 N N . THR A 1 72 ? -2.686 7.585 12.340 1.00 97.56 72 THR A N 1
ATOM 521 C CA . THR A 1 72 ? -3.233 8.958 12.304 1.00 97.56 72 THR A CA 1
ATOM 522 C C . THR A 1 72 ? -2.345 10.000 12.975 1.00 97.56 72 THR A C 1
ATOM 524 O O . THR A 1 72 ? -2.676 11.181 12.945 1.00 97.56 72 THR A O 1
ATOM 527 N N . ARG A 1 73 ? -1.200 9.601 13.550 1.00 96.75 73 ARG A N 1
ATOM 528 C CA . ARG A 1 73 ? -0.297 10.510 14.287 1.00 96.75 73 ARG A CA 1
ATOM 529 C C . ARG A 1 73 ? 0.224 11.661 13.432 1.00 96.75 73 ARG A C 1
ATOM 531 O O . ARG A 1 73 ? 0.474 12.752 13.932 1.00 96.75 73 ARG A O 1
ATOM 538 N N . LYS A 1 74 ? 0.457 11.395 12.147 1.00 95.94 74 LYS A N 1
ATOM 539 C CA . LYS A 1 74 ? 0.886 12.385 11.159 1.00 95.94 74 LYS A CA 1
ATOM 540 C C . LYS A 1 74 ? 0.468 11.943 9.758 1.00 9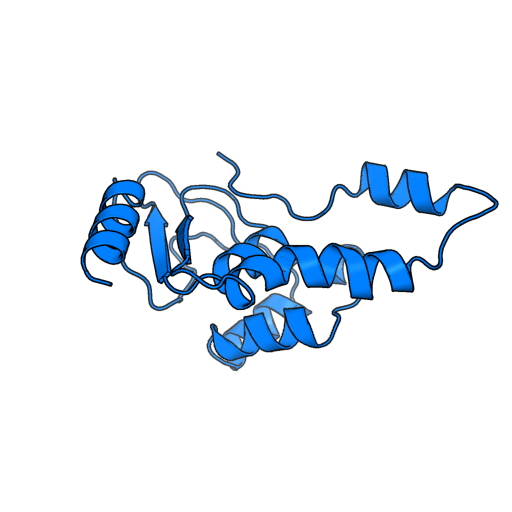5.94 74 LYS A C 1
ATOM 542 O O . LYS A 1 74 ? 0.535 10.745 9.474 1.00 95.94 74 LYS A O 1
ATOM 547 N N . PRO A 1 75 ? 0.107 12.882 8.871 1.00 97.31 75 PRO A N 1
ATOM 548 C CA . PRO A 1 75 ? -0.075 12.570 7.465 1.00 97.31 75 PRO A CA 1
ATOM 549 C C . PRO A 1 75 ? 1.199 11.963 6.869 1.00 97.31 75 PRO A C 1
ATOM 551 O O . PRO A 1 75 ? 2.318 12.386 7.175 1.00 97.31 75 PRO A O 1
ATOM 554 N N . PHE A 1 76 ? 1.027 10.980 5.997 1.00 98.31 76 PHE A N 1
ATOM 555 C CA . PHE A 1 76 ? 2.092 10.422 5.171 1.00 98.31 76 PHE A CA 1
ATOM 556 C C . PHE A 1 76 ? 1.573 10.215 3.753 1.00 98.31 76 PHE A C 1
ATOM 558 O O . PHE A 1 76 ? 0.378 10.269 3.498 1.00 98.31 76 PHE A O 1
ATOM 565 N N . LEU A 1 77 ? 2.489 10.015 2.819 1.00 98.25 77 LEU A N 1
ATOM 566 C CA . LEU A 1 77 ? 2.158 9.885 1.404 1.00 98.25 77 LEU A CA 1
ATOM 567 C C . LEU A 1 77 ? 1.900 8.432 1.034 1.00 98.25 77 LEU A C 1
ATOM 569 O O . LEU A 1 77 ? 2.677 7.551 1.407 1.00 98.25 77 LEU A O 1
ATOM 573 N N . VAL A 1 78 ? 0.850 8.218 0.255 1.00 98.06 78 VAL A N 1
ATOM 574 C CA . VAL A 1 78 ? 0.562 6.949 -0.403 1.00 98.06 78 VAL A CA 1
ATOM 575 C C . VAL A 1 78 ? 0.365 7.187 -1.893 1.00 98.06 78 VAL A C 1
ATOM 577 O O . VAL A 1 78 ? -0.191 8.214 -2.284 1.00 98.06 78 VAL A O 1
ATOM 580 N N . GLY A 1 79 ? 0.825 6.267 -2.733 1.00 96.88 79 GLY A N 1
ATOM 581 C CA . GLY A 1 79 ? 0.685 6.429 -4.177 1.00 96.88 79 GLY A CA 1
ATOM 582 C C . GLY A 1 79 ? 1.112 5.207 -4.972 1.00 96.88 79 GLY A C 1
ATOM 583 O O . GLY A 1 79 ? 1.948 4.420 -4.528 1.00 96.88 79 GLY A O 1
ATOM 584 N N . ILE A 1 80 ? 0.531 5.077 -6.160 1.00 96.88 80 ILE A N 1
ATOM 585 C CA . ILE A 1 80 ? 0.871 4.081 -7.178 1.00 96.88 80 ILE A CA 1
ATOM 586 C C . ILE A 1 80 ? 1.647 4.833 -8.265 1.00 96.88 80 ILE A C 1
ATOM 588 O O . ILE A 1 80 ? 1.052 5.502 -9.097 1.00 96.88 80 ILE A O 1
ATOM 592 N N . THR A 1 81 ? 2.979 4.838 -8.197 1.00 96.00 81 THR A N 1
ATOM 593 C CA . THR A 1 81 ? 3.825 5.764 -8.979 1.00 96.00 81 THR A CA 1
ATOM 594 C C . THR A 1 81 ? 4.681 5.067 -10.038 1.00 96.00 81 THR A C 1
ATOM 596 O O . THR A 1 81 ? 5.609 5.666 -10.578 1.00 96.00 81 THR A O 1
ATOM 599 N N . GLU A 1 82 ? 4.417 3.797 -10.334 1.00 94.06 82 GLU A N 1
ATOM 600 C CA . GLU A 1 82 ? 5.209 2.973 -11.252 1.00 94.06 82 GLU A CA 1
ATOM 601 C C . GLU A 1 82 ? 5.303 3.594 -12.649 1.00 94.06 82 GLU A C 1
ATOM 603 O O . GLU A 1 82 ? 6.395 3.673 -13.220 1.00 94.06 82 GLU A O 1
ATOM 608 N N . VAL A 1 83 ? 4.189 4.105 -13.188 1.00 92.62 83 VAL A N 1
ATOM 609 C CA . VAL A 1 83 ? 4.185 4.684 -14.542 1.00 92.62 83 VAL A CA 1
ATOM 610 C C . VAL A 1 83 ? 4.952 6.001 -14.623 1.00 92.62 83 VAL A C 1
ATOM 612 O O . VAL A 1 83 ? 5.507 6.293 -15.679 1.00 92.62 83 VAL A O 1
ATOM 615 N N . ALA A 1 84 ? 5.077 6.756 -13.521 1.00 92.06 84 ALA A N 1
ATOM 616 C CA . ALA A 1 84 ? 5.876 7.987 -13.494 1.00 92.06 84 ALA A CA 1
ATOM 617 C C . ALA A 1 84 ? 7.368 7.722 -13.752 1.00 92.06 84 ALA A C 1
ATOM 619 O O . ALA A 1 84 ? 8.085 8.609 -14.208 1.00 92.06 84 ALA A O 1
ATOM 620 N N . VAL A 1 85 ? 7.834 6.498 -13.485 1.00 89.38 85 VAL A N 1
ATOM 621 C CA . VAL A 1 85 ? 9.220 6.064 -13.718 1.00 89.38 85 VAL A CA 1
ATOM 622 C C . VAL A 1 85 ? 9.335 5.012 -14.827 1.00 89.38 85 VAL A C 1
ATOM 624 O O . VAL A 1 85 ? 10.392 4.409 -15.001 1.00 89.38 85 VAL A O 1
ATOM 627 N N . GLY A 1 86 ? 8.262 4.788 -15.594 1.00 86.19 86 GLY A N 1
ATOM 628 C CA . GLY A 1 86 ? 8.249 3.864 -16.731 1.00 86.19 86 GLY A CA 1
ATOM 629 C C . GLY A 1 86 ? 8.262 2.378 -16.360 1.00 86.19 86 GLY A C 1
ATOM 630 O O . GLY A 1 86 ? 8.614 1.550 -17.200 1.00 86.19 86 GLY A O 1
ATOM 631 N N . VAL A 1 87 ? 7.891 2.015 -15.127 1.00 85.81 87 VAL A N 1
ATOM 632 C CA . VAL A 1 87 ? 7.760 0.611 -14.717 1.00 85.81 87 VAL A CA 1
ATOM 633 C C . VAL A 1 87 ? 6.376 0.098 -15.143 1.00 85.81 87 VAL A C 1
ATOM 635 O O . VAL A 1 87 ? 5.365 0.652 -14.709 1.00 85.81 87 VAL A O 1
ATOM 638 N N . PRO A 1 88 ? 6.287 -0.939 -15.997 1.00 80.81 88 PRO A N 1
ATOM 639 C CA . PRO A 1 88 ? 5.002 -1.505 -16.394 1.00 80.81 88 PRO A CA 1
ATOM 640 C C . PRO A 1 88 ? 4.367 -2.282 -15.237 1.00 80.81 88 PRO A C 1
ATOM 642 O O . PRO A 1 88 ? 5.079 -2.872 -14.426 1.00 80.81 88 PRO A O 1
ATOM 645 N N . PHE A 1 89 ? 3.034 -2.347 -15.203 1.00 82.81 89 PHE A N 1
ATOM 646 C CA . PHE A 1 89 ? 2.301 -3.179 -14.248 1.00 82.81 89 PHE A CA 1
ATOM 647 C C . PHE A 1 89 ? 2.184 -4.626 -14.733 1.00 82.81 89 PHE A C 1
ATOM 649 O O . PHE A 1 89 ? 1.530 -4.879 -15.749 1.00 82.81 89 PHE A O 1
ATOM 656 N N . PRO A 1 90 ? 2.726 -5.603 -13.988 1.00 85.56 90 PRO A N 1
ATOM 657 C CA . PRO A 1 90 ? 2.321 -6.991 -14.136 1.00 85.56 90 PRO A CA 1
ATOM 658 C C . PRO A 1 90 ? 0.848 -7.154 -13.730 1.00 85.56 90 PRO A C 1
ATOM 660 O O . PRO A 1 90 ? 0.316 -6.379 -12.930 1.00 85.56 90 PRO A O 1
ATOM 663 N N . VAL A 1 91 ? 0.187 -8.186 -14.261 1.00 90.88 91 VAL A N 1
ATOM 664 C CA . VAL A 1 91 ? -1.247 -8.433 -14.017 1.00 90.88 91 VAL A CA 1
ATOM 665 C C . VAL A 1 91 ? -1.549 -8.578 -12.524 1.00 90.88 91 VAL A C 1
ATOM 667 O O . VAL A 1 91 ? -2.520 -8.015 -12.042 1.00 90.88 91 VAL A O 1
ATOM 670 N N . VAL A 1 92 ? -0.698 -9.275 -11.768 1.00 93.50 92 VAL A N 1
ATOM 671 C CA . VAL A 1 92 ? -0.948 -9.545 -10.343 1.00 93.50 92 VAL A CA 1
ATOM 672 C C . VAL A 1 92 ? -0.981 -8.259 -9.491 1.00 93.50 92 VAL A C 1
ATOM 674 O O . VAL A 1 92 ? -2.004 -8.029 -8.852 1.00 93.50 92 VAL A O 1
ATOM 677 N N . PRO A 1 93 ? 0.042 -7.376 -9.493 1.00 94.12 93 PRO A N 1
ATOM 678 C CA . PRO A 1 93 ? -0.029 -6.067 -8.834 1.00 94.12 93 PRO A CA 1
ATOM 679 C C . PRO A 1 93 ? -1.246 -5.231 -9.245 1.00 94.12 93 PRO A C 1
ATOM 681 O O . PRO A 1 93 ? -1.872 -4.600 -8.397 1.00 94.12 93 PRO A O 1
ATOM 684 N N . LEU A 1 94 ? -1.610 -5.255 -10.530 1.00 94.81 94 LEU A N 1
ATOM 685 C CA . LEU A 1 94 ? -2.771 -4.530 -11.040 1.00 94.81 94 LEU A CA 1
ATOM 686 C C . LEU A 1 94 ? -4.089 -5.057 -10.451 1.00 94.81 94 LEU A C 1
ATOM 688 O O . LEU A 1 94 ? -4.946 -4.266 -10.057 1.00 94.81 94 LEU A O 1
ATOM 692 N N . GLU A 1 95 ? -4.240 -6.377 -10.356 1.00 95.69 95 GLU A N 1
ATOM 693 C CA . GLU A 1 95 ? -5.417 -7.007 -9.754 1.00 95.69 95 GLU A CA 1
ATOM 694 C C . GLU A 1 95 ? -5.477 -6.800 -8.236 1.00 95.69 95 GLU A C 1
ATOM 696 O O . GLU A 1 95 ? -6.563 -6.582 -7.709 1.00 95.69 95 GLU A O 1
ATOM 701 N N . ILE A 1 96 ? -4.338 -6.753 -7.534 1.00 96.25 96 ILE A N 1
ATOM 702 C CA . ILE A 1 96 ? -4.296 -6.383 -6.105 1.00 96.25 96 ILE A CA 1
ATOM 703 C C . ILE A 1 96 ? -4.893 -4.986 -5.899 1.00 96.25 96 ILE A C 1
ATOM 705 O O . ILE A 1 96 ? -5.757 -4.794 -5.043 1.00 96.25 96 ILE A O 1
ATOM 709 N N . ILE A 1 97 ? -4.465 -4.014 -6.711 1.00 96.12 97 ILE A N 1
ATOM 710 C CA . ILE A 1 97 ? -4.967 -2.636 -6.633 1.00 96.12 97 ILE A CA 1
ATOM 711 C C . ILE A 1 97 ? -6.479 -2.606 -6.899 1.00 96.12 97 ILE A C 1
ATOM 713 O O . ILE A 1 97 ? -7.224 -1.990 -6.139 1.00 96.12 97 ILE A O 1
ATOM 717 N N . ARG A 1 98 ? -6.939 -3.285 -7.956 1.00 95.06 98 ARG A N 1
ATOM 718 C CA . ARG A 1 98 ? -8.361 -3.337 -8.344 1.00 95.06 98 ARG A CA 1
ATOM 719 C C . ARG A 1 98 ? -9.241 -4.060 -7.331 1.00 95.06 98 ARG A C 1
ATOM 721 O O . ARG A 1 98 ? -10.410 -3.715 -7.209 1.00 95.06 98 ARG A O 1
ATOM 728 N N . HIS A 1 99 ? -8.701 -5.059 -6.641 1.00 94.50 99 HIS A N 1
ATOM 729 C CA . HIS A 1 99 ? -9.433 -5.804 -5.626 1.00 94.50 99 HIS A CA 1
ATOM 730 C C . HIS A 1 99 ? -9.685 -4.956 -4.377 1.00 94.50 99 HIS A C 1
ATOM 732 O O . HIS A 1 99 ? -10.770 -5.015 -3.804 1.00 94.50 99 HIS A O 1
ATOM 738 N N . GLN A 1 100 ? -8.697 -4.153 -3.973 1.00 94.69 100 GLN A N 1
ATOM 739 C CA . GLN A 1 100 ? -8.743 -3.436 -2.698 1.00 94.69 100 GLN A CA 1
ATOM 740 C C . GLN A 1 100 ? -9.277 -2.011 -2.785 1.00 94.69 100 GLN A C 1
ATOM 742 O O . GLN A 1 100 ? -9.720 -1.457 -1.775 1.00 94.69 100 GLN A O 1
ATOM 747 N N . LEU A 1 101 ? -9.217 -1.390 -3.961 1.00 95.38 101 LEU A N 1
ATOM 748 C CA . LEU A 1 101 ? -9.629 -0.006 -4.151 1.00 95.38 101 LEU A CA 1
ATOM 749 C C . LEU A 1 101 ? -10.907 0.091 -4.974 1.00 95.38 101 LEU A C 1
ATOM 751 O O . LEU A 1 101 ? -11.197 -0.740 -5.831 1.00 95.38 101 LEU A O 1
ATOM 755 N N . ASP A 1 102 ? -11.643 1.176 -4.747 1.00 95.38 102 ASP A N 1
ATOM 756 C CA . ASP A 1 102 ? -12.726 1.570 -5.639 1.00 95.38 102 ASP A CA 1
ATOM 757 C C . ASP A 1 102 ? -12.212 1.695 -7.094 1.00 95.38 102 ASP A C 1
ATOM 759 O O . ASP A 1 102 ? -11.125 2.250 -7.299 1.00 95.38 102 ASP A O 1
ATOM 763 N N . PRO A 1 103 ? -12.956 1.221 -8.114 1.00 95.62 103 PRO A N 1
ATOM 764 C CA . PRO A 1 103 ? -12.489 1.229 -9.498 1.00 95.62 103 PRO A CA 1
ATOM 765 C C . PRO A 1 103 ? -12.068 2.606 -10.026 1.00 95.62 103 PRO A C 1
ATOM 767 O O . PRO A 1 103 ? -11.090 2.693 -10.775 1.00 95.62 103 PRO A O 1
ATOM 770 N N . GLN A 1 104 ? -12.766 3.684 -9.648 1.00 94.81 104 GLN A N 1
ATOM 771 C CA . GLN A 1 104 ? -12.405 5.034 -10.087 1.00 94.81 104 GLN A CA 1
ATOM 772 C C . GLN A 1 104 ? -11.140 5.522 -9.380 1.00 94.81 104 GLN A C 1
ATOM 774 O O . GLN A 1 104 ? -10.281 6.136 -10.017 1.00 94.81 104 GLN A O 1
ATOM 779 N N . LEU A 1 105 ? -10.995 5.228 -8.085 1.00 94.38 105 LEU A N 1
ATOM 780 C CA . LEU A 1 105 ? -9.767 5.531 -7.349 1.00 94.38 105 LEU A CA 1
ATOM 781 C C . LEU A 1 105 ? -8.570 4.757 -7.914 1.00 94.38 105 LEU A C 1
ATOM 783 O O . LEU A 1 105 ? -7.520 5.354 -8.135 1.00 94.38 105 LEU A O 1
ATOM 787 N N . ALA A 1 106 ? -8.730 3.456 -8.166 1.00 95.56 106 ALA A N 1
ATOM 788 C CA . ALA A 1 106 ? -7.686 2.596 -8.713 1.00 95.56 106 ALA A CA 1
ATOM 789 C C . ALA A 1 106 ? -7.155 3.154 -10.039 1.00 95.56 106 ALA A C 1
ATOM 791 O O . ALA A 1 106 ? -5.950 3.341 -10.187 1.00 95.56 106 ALA A O 1
ATOM 792 N N . GLN A 1 107 ? -8.052 3.478 -10.978 1.00 94.94 107 GLN A N 1
ATOM 793 C CA . GLN A 1 107 ? -7.664 4.064 -12.264 1.00 94.94 107 GLN A CA 1
ATOM 794 C C . GLN A 1 107 ? -6.921 5.388 -12.093 1.00 94.94 107 GLN A C 1
ATOM 796 O O . GLN A 1 107 ? -5.864 5.564 -12.696 1.00 94.94 107 GLN A O 1
ATOM 801 N N . ARG A 1 108 ? -7.437 6.298 -11.257 1.00 94.50 108 ARG A N 1
ATOM 802 C CA . ARG A 1 108 ? -6.782 7.587 -10.999 1.00 94.50 108 ARG A CA 1
ATOM 803 C C . ARG A 1 108 ? -5.383 7.401 -10.432 1.00 94.50 108 ARG A C 1
ATOM 805 O O . ARG A 1 108 ? -4.438 7.932 -10.992 1.00 94.50 108 ARG A O 1
ATOM 812 N N . LEU A 1 109 ? -5.225 6.596 -9.382 1.00 94.94 109 LEU A N 1
ATOM 813 C CA . LEU A 1 109 ? -3.910 6.375 -8.777 1.00 94.94 109 LEU A CA 1
ATOM 814 C C . LEU A 1 109 ? -2.920 5.744 -9.762 1.00 94.94 109 LEU A C 1
ATOM 816 O O . LEU A 1 109 ? -1.774 6.175 -9.801 1.00 94.94 109 LEU A O 1
ATOM 820 N N . ILE A 1 110 ? -3.360 4.780 -10.577 1.00 95.25 110 ILE A N 1
ATOM 821 C CA . ILE A 1 110 ? -2.511 4.121 -11.580 1.00 95.25 110 ILE A CA 1
ATOM 822 C C . ILE A 1 110 ? -2.039 5.100 -12.663 1.00 95.25 110 ILE A C 1
ATOM 824 O O . ILE A 1 110 ? -0.869 5.059 -13.037 1.00 95.25 110 ILE A O 1
ATOM 828 N N . PHE A 1 111 ? -2.933 5.935 -13.202 1.00 94.12 111 PHE A N 1
ATOM 829 C CA . PHE A 1 111 ? -2.622 6.775 -14.364 1.00 94.12 111 PHE A CA 1
ATOM 830 C C . PHE A 1 111 ? -2.081 8.155 -14.002 1.00 94.12 111 PHE A C 1
ATOM 832 O O . PHE A 1 111 ? -1.187 8.642 -14.690 1.00 94.12 111 PHE A O 1
ATOM 839 N N . ASP A 1 112 ? -2.582 8.771 -12.932 1.00 94.44 112 ASP A N 1
ATOM 840 C CA . ASP A 1 112 ? -2.099 10.079 -12.481 1.00 94.44 112 ASP A CA 1
ATOM 841 C C . ASP A 1 112 ? -0.690 9.965 -11.891 1.00 94.44 112 ASP A C 1
ATOM 843 O O . ASP A 1 112 ? 0.067 10.933 -11.912 1.00 94.44 112 ASP A O 1
ATOM 847 N N . ALA A 1 113 ? -0.345 8.785 -11.356 1.00 94.75 113 ALA A N 1
ATOM 848 C CA . ALA A 1 113 ? 0.958 8.472 -10.776 1.00 94.75 113 ALA A CA 1
ATOM 849 C C . ALA A 1 113 ? 1.401 9.444 -9.670 1.00 94.75 113 ALA A C 1
ATOM 851 O O . ALA A 1 113 ? 2.593 9.671 -9.449 1.00 94.75 113 ALA A O 1
ATOM 852 N N . ASN A 1 114 ? 0.420 10.021 -8.976 1.00 94.19 114 ASN A N 1
ATOM 853 C CA . ASN A 1 114 ? 0.617 11.021 -7.943 1.00 94.19 114 ASN A CA 1
ATOM 854 C C . ASN A 1 114 ? 0.541 10.407 -6.546 1.00 94.19 114 ASN A C 1
ATOM 856 O O . ASN A 1 114 ? -0.129 9.403 -6.299 1.00 94.19 114 ASN A O 1
ATOM 860 N N . ASN A 1 115 ? 1.200 11.081 -5.610 1.00 96.62 115 ASN A N 1
ATOM 861 C CA . ASN A 1 115 ? 1.074 10.792 -4.194 1.00 96.62 115 ASN A CA 1
ATOM 862 C C . ASN A 1 115 ? -0.072 11.603 -3.593 1.00 96.62 115 ASN A C 1
ATOM 864 O O . ASN A 1 115 ? -0.174 12.806 -3.830 1.00 96.62 115 ASN A O 1
ATOM 868 N N . ILE A 1 116 ? -0.877 10.957 -2.758 1.00 96.50 116 ILE A N 1
ATOM 869 C CA . ILE A 1 116 ? -1.919 11.601 -1.960 1.00 96.50 116 ILE A CA 1
ATOM 870 C C . ILE A 1 116 ? -1.617 11.448 -0.472 1.00 96.50 116 ILE A C 1
ATOM 872 O O . ILE A 1 116 ? -0.862 10.566 -0.053 1.00 96.50 116 ILE A O 1
ATOM 876 N N . SER A 1 117 ? -2.203 12.324 0.338 1.00 97.50 117 SER A N 1
ATOM 877 C CA . SER A 1 117 ? -2.115 12.213 1.790 1.00 97.50 117 SER A CA 1
ATOM 878 C C . SER A 1 117 ? -2.888 10.989 2.282 1.00 97.50 117 SER A C 1
ATOM 880 O O . SER A 1 117 ? -3.993 10.706 1.819 1.00 97.50 117 SER A O 1
ATOM 882 N N . SER A 1 118 ? -2.353 1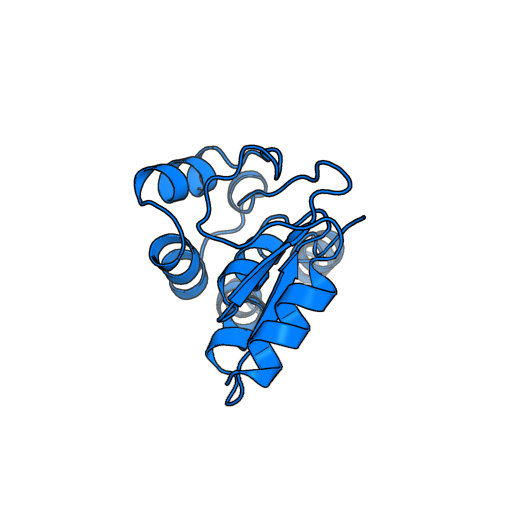0.293 3.282 1.00 97.25 118 SER A N 1
ATOM 883 C CA . SER A 1 118 ? -3.027 9.193 3.974 1.00 97.25 118 SER A CA 1
ATOM 884 C C . SER A 1 118 ? -4.343 9.633 4.622 1.00 97.25 118 SER A C 1
ATOM 886 O O . SER A 1 118 ? -5.264 8.827 4.758 1.00 97.25 118 SER A O 1
ATOM 888 N N . THR A 1 119 ? -4.485 10.919 4.963 1.00 96.00 119 THR A N 1
ATOM 889 C CA . THR A 1 119 ? -5.754 11.505 5.430 1.00 96.00 119 THR A CA 1
ATOM 890 C C . THR A 1 119 ? -6.852 11.429 4.375 1.00 96.00 119 THR A C 1
ATOM 892 O O . THR A 1 119 ? -7.999 11.169 4.723 1.00 96.00 119 THR A O 1
ATOM 895 N N . ASP A 1 120 ? -6.484 11.567 3.102 1.00 95.25 120 ASP A N 1
ATOM 896 C CA . ASP A 1 120 ? -7.417 11.685 1.980 1.00 95.25 120 ASP A CA 1
ATOM 897 C C . ASP A 1 120 ? -7.550 10.371 1.200 1.00 95.25 120 ASP A C 1
ATOM 899 O O . ASP A 1 120 ? -8.334 10.290 0.260 1.00 95.25 120 ASP A O 1
ATOM 903 N N . PHE A 1 121 ? -6.793 9.333 1.575 1.00 95.69 121 PHE A N 1
ATOM 904 C CA . PHE A 1 121 ? -6.820 8.027 0.921 1.00 95.69 121 PHE A CA 1
ATOM 905 C C . PHE A 1 121 ? -8.057 7.219 1.350 1.00 95.69 121 PHE A C 1
ATOM 907 O O . PHE A 1 121 ? -8.091 6.717 2.478 1.00 95.69 121 PHE A O 1
ATOM 914 N N . PRO A 1 122 ? -9.082 7.048 0.492 1.00 92.69 122 PRO A N 1
ATOM 915 C CA . PRO A 1 122 ? -10.398 6.590 0.926 1.00 92.69 122 PRO A CA 1
ATOM 916 C C . PRO A 1 122 ? -10.515 5.056 0.896 1.00 92.69 122 PRO A C 1
ATOM 918 O O . PRO A 1 122 ? -11.468 4.498 0.354 1.00 92.69 122 PRO A O 1
ATOM 921 N N . ILE A 1 123 ? -9.536 4.359 1.480 1.00 93.12 123 ILE A N 1
ATOM 922 C CA . ILE A 1 123 ? -9.590 2.906 1.677 1.00 93.12 123 ILE A CA 1
ATOM 923 C C . ILE A 1 123 ? -10.369 2.558 2.951 1.00 93.12 123 ILE A C 1
ATOM 925 O O . ILE A 1 123 ? -10.274 3.243 3.975 1.00 93.12 123 ILE A O 1
ATOM 929 N N . ARG A 1 124 ? -11.130 1.462 2.899 1.00 90.31 124 ARG A N 1
ATOM 930 C CA . ARG A 1 124 ? -11.876 0.929 4.044 1.00 90.31 124 ARG A CA 1
ATOM 931 C C . ARG A 1 124 ? -10.915 0.222 5.002 1.00 90.31 124 ARG A C 1
ATOM 933 O O . ARG A 1 124 ? -10.633 -0.957 4.841 1.00 90.31 124 ARG A O 1
ATOM 940 N N . CYS A 1 125 ? -10.411 0.958 5.986 1.00 94.88 125 CYS A N 1
ATOM 941 C CA . CYS A 1 125 ? -9.522 0.453 7.032 1.00 94.88 125 CYS A CA 1
ATOM 942 C C . CYS A 1 125 ? -9.830 1.123 8.375 1.00 94.88 125 CYS A C 1
ATOM 944 O O . CYS A 1 125 ? -10.368 2.234 8.417 1.00 94.88 125 CYS A O 1
ATOM 946 N N . GLU A 1 126 ? -9.469 0.465 9.475 1.00 97.19 126 GLU A N 1
ATOM 947 C CA . GLU A 1 126 ? -9.482 1.112 10.786 1.00 97.19 126 GLU A CA 1
ATOM 948 C C . GLU A 1 126 ? -8.301 2.082 10.905 1.00 97.19 126 GLU A C 1
ATOM 950 O O . GLU A 1 126 ? -7.202 1.826 10.409 1.00 97.19 126 GLU A O 1
ATOM 955 N N . ARG A 1 127 ? -8.527 3.209 11.582 1.00 97.50 127 ARG A N 1
ATOM 956 C CA . ARG A 1 127 ? -7.540 4.277 11.751 1.00 97.50 127 ARG A CA 1
ATOM 957 C C . ARG A 1 127 ? -7.302 4.533 13.234 1.00 97.50 127 ARG A C 1
ATOM 959 O O . ARG A 1 127 ? -8.261 4.594 13.999 1.00 97.50 127 ARG A O 1
ATOM 966 N N . SER A 1 128 ? -6.047 4.676 13.645 1.00 97.56 128 SER A N 1
ATOM 967 C CA . SER A 1 128 ? -5.681 4.921 15.046 1.00 97.56 128 SER A CA 1
ATOM 968 C C . SER A 1 128 ? -4.333 5.626 15.158 1.00 97.56 128 SER A C 1
ATOM 970 O O . SER A 1 128 ? -3.486 5.521 14.272 1.00 97.56 128 SER A O 1
ATOM 972 N N . GLU A 1 129 ? -4.088 6.287 16.288 1.00 97.50 129 GLU A N 1
ATOM 973 C CA . GLU A 1 129 ? -2.742 6.727 16.655 1.00 97.50 129 GLU A CA 1
ATOM 974 C C . GLU A 1 129 ? -1.828 5.550 17.017 1.00 97.50 129 GLU A C 1
ATOM 976 O O . GLU A 1 129 ? -0.611 5.708 17.006 1.00 97.50 129 GLU A O 1
ATOM 981 N N . THR A 1 130 ? -2.387 4.368 17.296 1.00 97.62 130 THR A N 1
ATOM 982 C CA . THR A 1 130 ? -1.670 3.111 17.567 1.00 97.62 130 THR A CA 1
ATOM 983 C C . THR A 1 130 ? -2.099 1.996 16.595 1.00 97.62 130 THR A C 1
ATOM 985 O O . THR A 1 130 ? -2.718 1.004 16.986 1.00 97.62 130 THR A O 1
ATOM 988 N N . PRO A 1 131 ? -1.789 2.117 15.290 1.00 97.62 131 PRO A N 1
ATOM 989 C CA . PRO A 1 131 ? -2.216 1.135 14.285 1.00 97.62 131 PRO A CA 1
ATOM 990 C C . PRO A 1 131 ? -1.636 -0.268 14.535 1.00 97.62 131 PRO A C 1
ATOM 992 O O . PRO A 1 131 ? -2.290 -1.262 14.215 1.00 97.62 131 PRO A O 1
ATOM 995 N N . ASP A 1 132 ? -0.473 -0.369 15.185 1.00 98.06 132 ASP A N 1
ATOM 996 C CA . ASP A 1 132 ? 0.127 -1.650 15.575 1.00 98.06 132 ASP A CA 1
ATOM 997 C C . ASP A 1 132 ? -0.761 -2.438 16.547 1.00 98.06 132 ASP A C 1
ATOM 999 O O . ASP A 1 132 ? -0.854 -3.663 16.448 1.00 98.06 132 ASP A O 1
ATOM 1003 N N . ASP A 1 133 ? -1.442 -1.754 17.472 1.00 98.38 133 ASP A N 1
ATOM 1004 C CA . ASP A 1 133 ? -2.335 -2.397 18.438 1.00 98.38 133 ASP A CA 1
ATOM 1005 C C . ASP A 1 133 ? -3.580 -2.949 17.744 1.00 98.38 133 ASP A C 1
ATOM 1007 O O . ASP A 1 133 ? -4.014 -4.059 18.056 1.00 98.38 133 ASP A O 1
ATOM 1011 N N . LEU A 1 134 ? -4.117 -2.215 16.763 1.00 98.12 134 LEU A N 1
ATOM 1012 C CA . LEU A 1 134 ? -5.229 -2.676 15.929 1.00 98.12 134 LEU A CA 1
ATOM 1013 C C . LEU A 1 134 ? -4.846 -3.923 15.128 1.00 98.12 134 LEU A C 1
ATOM 1015 O O . LEU A 1 134 ? -5.551 -4.929 15.193 1.00 98.12 134 LEU A O 1
ATOM 1019 N N . ALA A 1 135 ? -3.693 -3.900 14.455 1.00 97.94 135 ALA A N 1
ATOM 1020 C CA . ALA A 1 135 ? -3.191 -5.047 13.702 1.00 97.94 135 ALA A CA 1
ATOM 1021 C C . ALA A 1 135 ? -2.994 -6.276 14.609 1.00 97.94 135 ALA A C 1
ATOM 1023 O O . ALA A 1 135 ? -3.436 -7.379 14.284 1.00 97.94 135 ALA A O 1
ATOM 1024 N N . ARG A 1 136 ? -2.393 -6.095 15.794 1.00 98.38 136 ARG A N 1
ATOM 1025 C CA . ARG A 1 136 ? -2.212 -7.176 16.781 1.00 98.38 136 ARG A CA 1
ATOM 1026 C C . ARG A 1 136 ? -3.532 -7.690 17.338 1.00 98.38 136 ARG A C 1
ATOM 1028 O O . ARG A 1 136 ? -3.648 -8.886 17.596 1.00 98.38 136 ARG A O 1
ATOM 1035 N N . LYS A 1 137 ? -4.506 -6.810 17.569 1.00 98.12 137 LYS A N 1
ATOM 1036 C CA . LYS A 1 137 ? -5.846 -7.190 18.024 1.00 98.12 137 LYS A CA 1
ATOM 1037 C C . LYS A 1 137 ? -6.550 -8.019 16.955 1.00 98.12 137 LYS A C 1
ATOM 1039 O O . LYS A 1 137 ? -7.073 -9.075 17.291 1.00 98.12 137 LYS A O 1
ATOM 1044 N N . TRP A 1 138 ? -6.512 -7.583 15.697 1.00 98.19 138 TRP A N 1
ATOM 1045 C CA . TRP A 1 138 ? -7.085 -8.314 14.568 1.00 98.19 138 TRP A CA 1
ATOM 1046 C C . TRP A 1 138 ? -6.489 -9.718 14.436 1.00 98.19 138 TRP A C 1
ATOM 1048 O O . TRP A 1 138 ? -7.234 -10.693 14.414 1.00 98.19 138 TRP A O 1
ATOM 1058 N N . LEU A 1 139 ? -5.159 -9.841 14.505 1.00 97.94 139 LEU A N 1
ATOM 1059 C CA . LEU A 1 139 ? -4.472 -11.138 14.456 1.00 97.94 139 LEU A CA 1
ATOM 1060 C C . LEU A 1 139 ? -4.848 -12.095 15.599 1.00 97.94 139 LEU A C 1
ATOM 1062 O O . LEU A 1 139 ? -4.725 -13.299 15.430 1.00 97.94 139 LEU A O 1
ATOM 1066 N N . LYS A 1 140 ? -5.275 -11.591 16.765 1.00 97.50 140 LYS A N 1
ATOM 1067 C CA . LYS A 1 140 ? -5.731 -12.427 17.894 1.00 97.50 140 LYS A CA 1
ATOM 1068 C C . LYS A 1 140 ? -7.178 -12.911 17.748 1.00 97.50 140 LYS A C 1
ATOM 1070 O O . LYS A 1 140 ? -7.603 -13.739 18.548 1.00 97.50 140 LYS A O 1
ATOM 1075 N N . MET A 1 141 ? -7.944 -12.340 16.817 1.00 95.19 141 MET A N 1
ATOM 1076 C CA . MET A 1 141 ? -9.343 -12.707 16.559 1.00 95.19 141 MET A CA 1
ATOM 1077 C C . MET A 1 141 ? -9.493 -13.734 15.428 1.00 95.19 141 MET A C 1
ATOM 1079 O O . MET A 1 141 ? -10.595 -14.246 15.246 1.00 95.19 141 MET A O 1
ATOM 1083 N N . MET A 1 142 ? -8.419 -13.993 14.675 1.00 90.56 142 MET A N 1
ATOM 1084 C CA . MET A 1 142 ? -8.336 -15.012 13.622 1.00 90.56 142 MET A CA 1
ATOM 1085 C C . MET A 1 142 ? -7.793 -16.323 14.190 1.00 90.56 142 MET A C 1
ATOM 1087 O O . MET A 1 142 ? -8.284 -17.388 13.760 1.00 90.56 142 MET A O 1
#

Organism: NCBI:txid433720

Foldseek 3Di:
DAQDAADDVVVVVVLVPDPPHDPVCCCQQPVLLCVLLVQVVDPAAFEAEAEEEQAASSLSSNLNHPAYEYADPDKYKYANQCVVVPHDDHPRSLVSLVVFDDPVVSVCRNPVSDIDIPVPRPTPHHYDNCSVVVRVVVRVVD